Protein AF-A0A016T747-F1 (afdb_monomer_lite)

Secondary structure (DSSP, 8-state):
----PPP--------------------TTPBPSPPPBTTEEEES----SGGGS-GGGEEEETTEEEESS--HHHHHHHHHTTT--EEEETB-TTSBB------TTTGGG-------

pLDDT: mean 70.57, std 20.89, range [28.33, 89.5]

Radius of gyration: 20.68 Å; chains: 1; bounding box: 61×58×35 Å

InterPro domains:
  IPR007421 Schlafen, AlbA_2 domain [PF04326] (54-100)
  IPR029684 Schlafen family [PTHR12155] (28-103)
  IPR038461 Schlafen, AlbA_2 domain superfamily [G3DSA:3.30.950.30] (3-108)

Sequence (116 aa):
MKALFPTCRRRGRVLRRELQMETRRIRVGERCLLDEDMHTEFKMHTKHSLMEIPARCQTYDRGRPVRTMQPTSKTISAFLNTEGGTIYIGIGDSAVIYGIRLTAPMVSLFYVVICA

Organism: NCBI:txid53326

Structure (mmCIF, N/CA/C/O backbone):
data_AF-A0A016T747-F1
#
_entry.id   AF-A0A016T747-F1
#
loop_
_atom_site.group_PDB
_atom_site.id
_atom_site.type_symbol
_atom_site.label_atom_id
_atom_site.label_alt_id
_atom_site.label_comp_id
_atom_site.label_asym_id
_atom_site.label_entity_id
_atom_site.label_seq_id
_atom_site.pdbx_PDB_ins_code
_atom_site.Cartn_x
_atom_site.Cartn_y
_atom_site.Cartn_z
_atom_site.occupancy
_atom_site.B_iso_or_equiv
_atom_site.auth_seq_id
_atom_site.auth_comp_id
_atom_site.auth_asym_id
_atom_site.auth_atom_id
_atom_site.pdbx_PDB_model_num
ATOM 1 N N . MET A 1 1 ? -42.234 30.694 -13.031 1.00 37.03 1 MET A N 1
ATOM 2 C CA . MET A 1 1 ? -41.029 31.443 -12.614 1.00 37.03 1 MET A CA 1
ATOM 3 C C . MET A 1 1 ? -39.884 31.037 -13.529 1.00 37.03 1 MET A C 1
ATOM 5 O O . MET A 1 1 ? -39.591 29.854 -13.618 1.00 37.03 1 MET A O 1
ATOM 9 N N . LYS A 1 2 ? -39.345 31.990 -14.296 1.00 38.84 2 LYS A N 1
ATOM 10 C CA . LYS A 1 2 ? -38.224 31.813 -15.233 1.00 38.84 2 LYS A CA 1
ATOM 11 C C . LYS A 1 2 ? -36.955 32.343 -14.560 1.00 38.84 2 LYS A C 1
ATOM 13 O O . LYS A 1 2 ? -36.989 33.455 -14.049 1.00 38.84 2 LYS A O 1
ATOM 18 N N . ALA A 1 3 ? -35.858 31.601 -14.619 1.00 32.06 3 ALA A N 1
ATOM 19 C CA . ALA A 1 3 ? -34.504 32.120 -14.422 1.00 32.06 3 ALA A CA 1
ATOM 20 C C . ALA A 1 3 ? -33.666 31.499 -15.552 1.00 32.06 3 ALA A C 1
ATOM 22 O O . ALA A 1 3 ? -33.448 30.295 -15.559 1.00 32.06 3 ALA A O 1
ATOM 23 N N . LEU A 1 4 ? -33.511 32.148 -16.711 1.00 34.28 4 LEU A N 1
ATOM 24 C CA . LEU A 1 4 ? -32.541 33.210 -17.019 1.00 34.28 4 LEU A CA 1
ATOM 25 C C . LEU A 1 4 ? -31.137 32.927 -16.458 1.00 34.28 4 LEU A C 1
ATOM 27 O O . LEU A 1 4 ? -30.745 33.431 -15.412 1.00 34.28 4 LEU A O 1
ATOM 31 N N . PHE A 1 5 ? -30.378 32.128 -17.209 1.00 31.58 5 PHE A N 1
ATOM 32 C CA . PHE A 1 5 ? -28.921 32.069 -17.134 1.00 31.58 5 PHE A CA 1
ATOM 33 C C . PHE A 1 5 ? -28.328 33.286 -17.857 1.00 31.58 5 PHE A C 1
ATOM 35 O O . PHE A 1 5 ? -28.671 33.497 -19.025 1.00 31.58 5 PHE A O 1
ATOM 42 N N . PRO A 1 6 ? -27.411 34.059 -17.251 1.00 43.22 6 PRO A N 1
ATOM 43 C CA . PRO A 1 6 ? -26.573 34.967 -18.006 1.00 43.22 6 PRO A CA 1
ATOM 44 C C . PRO A 1 6 ? -25.362 34.233 -18.592 1.00 43.22 6 PRO A C 1
ATOM 46 O O . PRO A 1 6 ? -24.739 33.358 -17.994 1.00 43.22 6 PRO A O 1
ATOM 49 N N . THR A 1 7 ? -25.064 34.661 -19.806 1.00 37.91 7 THR A N 1
ATOM 50 C CA . THR A 1 7 ? -24.003 34.316 -20.746 1.00 37.91 7 THR A CA 1
ATOM 51 C C . THR A 1 7 ? -22.561 34.345 -20.215 1.00 37.91 7 THR A C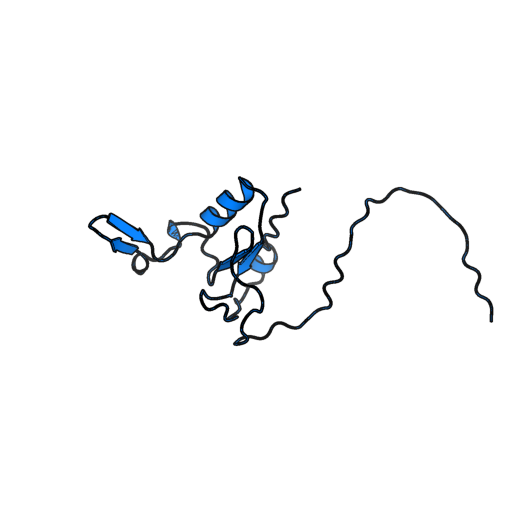 1
ATOM 53 O O . THR A 1 7 ? -22.129 35.312 -19.599 1.00 37.91 7 THR A O 1
ATOM 56 N N . CYS A 1 8 ? -21.800 33.323 -20.625 1.00 33.53 8 CYS A N 1
ATOM 57 C CA . CYS A 1 8 ? -20.456 33.361 -21.228 1.00 33.53 8 CYS A CA 1
ATOM 58 C C . CYS A 1 8 ? -19.422 34.402 -20.732 1.00 33.53 8 CYS A C 1
ATOM 60 O O . CYS A 1 8 ? -19.479 35.576 -21.095 1.00 33.53 8 CYS A O 1
ATOM 62 N N . ARG A 1 9 ? -18.322 33.919 -20.127 1.00 32.12 9 ARG A N 1
ATOM 63 C CA . ARG A 1 9 ? -16.972 34.435 -20.429 1.00 32.12 9 ARG A CA 1
ATOM 64 C C . ARG A 1 9 ? -15.895 33.364 -20.243 1.00 32.12 9 ARG A C 1
ATOM 66 O O . ARG A 1 9 ? -15.718 32.794 -19.173 1.00 32.12 9 ARG A O 1
ATOM 73 N N . ARG A 1 10 ? -15.187 33.111 -21.344 1.00 47.19 10 ARG A N 1
ATOM 74 C CA . ARG A 1 10 ? -14.050 32.199 -21.510 1.00 47.19 10 ARG A CA 1
ATOM 75 C C . ARG A 1 10 ? -12.972 32.415 -20.444 1.00 47.19 10 ARG A C 1
ATOM 77 O O . ARG A 1 10 ? -12.560 33.551 -20.229 1.00 47.19 10 ARG A O 1
ATOM 84 N N . ARG A 1 11 ? -12.399 31.320 -19.943 1.00 36.16 11 ARG A N 1
ATOM 85 C CA . ARG A 1 11 ? -10.942 31.096 -19.875 1.00 36.16 11 ARG A CA 1
ATOM 86 C C . ARG A 1 11 ? -10.694 29.628 -19.556 1.00 36.16 11 ARG A C 1
ATOM 88 O O . ARG A 1 11 ? -11.300 29.088 -18.636 1.00 36.16 11 ARG A O 1
ATOM 95 N N . GLY A 1 12 ? -9.860 29.003 -20.386 1.00 41.97 12 GLY A N 1
ATOM 96 C CA . GLY A 1 12 ? -9.574 27.576 -20.358 1.00 41.97 12 GLY A CA 1
ATOM 97 C C . GLY A 1 12 ? -9.245 27.087 -18.955 1.00 41.97 12 GLY A C 1
ATOM 98 O O . GLY A 1 12 ? -8.486 27.715 -18.217 1.00 41.97 12 GLY A O 1
ATOM 99 N N . ARG A 1 13 ? -9.841 25.960 -18.588 1.00 33.66 13 ARG A N 1
ATOM 100 C CA . ARG A 1 13 ? -9.447 25.215 -17.407 1.00 33.66 13 ARG A CA 1
ATOM 101 C C . ARG A 1 13 ? -9.590 23.746 -17.757 1.00 33.66 13 ARG A C 1
ATOM 103 O O . ARG A 1 13 ? -10.669 23.295 -18.126 1.00 33.66 13 ARG A O 1
ATOM 110 N N . VAL A 1 14 ? -8.441 23.080 -17.742 1.00 39.88 14 VAL A N 1
ATOM 111 C CA . VAL A 1 14 ? -8.248 21.636 -17.860 1.00 39.88 14 VAL A CA 1
ATOM 112 C C . VAL A 1 14 ? -9.413 20.919 -17.185 1.00 39.88 14 VAL A C 1
ATOM 114 O O . VAL A 1 14 ? -9.733 21.232 -16.037 1.00 39.88 14 VAL A O 1
ATOM 117 N N . LEU A 1 15 ? -10.046 19.998 -17.916 1.00 36.75 15 LEU A N 1
ATOM 118 C CA . LEU A 1 15 ? -11.046 19.058 -17.416 1.00 36.75 15 LEU A CA 1
ATOM 119 C C . LEU A 1 15 ? -10.426 18.241 -16.270 1.00 36.75 15 LEU A C 1
ATOM 121 O O . LEU A 1 15 ? -9.968 17.119 -16.461 1.00 36.75 15 LEU A O 1
ATOM 125 N N . ARG A 1 16 ? -10.403 18.803 -15.058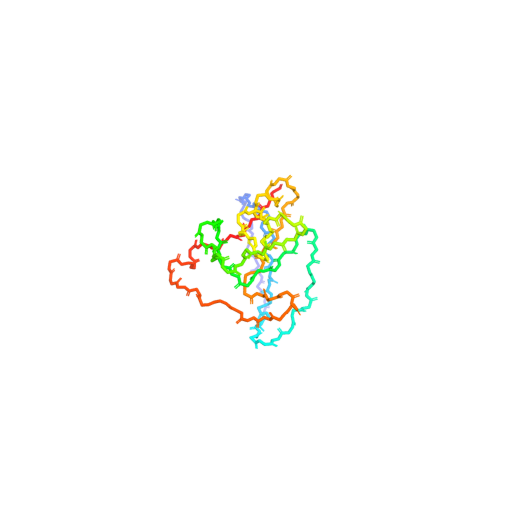 1.00 37.69 16 ARG A N 1
ATOM 126 C CA . ARG A 1 16 ? -10.351 18.011 -13.837 1.00 37.69 16 ARG A CA 1
ATOM 127 C C . ARG A 1 16 ? -11.673 17.264 -13.809 1.00 37.69 16 ARG A C 1
ATOM 129 O O . ARG A 1 16 ? -12.698 17.822 -13.433 1.00 37.69 16 ARG A O 1
ATOM 136 N N . ARG A 1 17 ? -11.652 16.014 -14.273 1.00 37.31 17 ARG A N 1
ATOM 137 C CA . ARG A 1 17 ? -12.634 15.020 -13.854 1.00 37.31 17 ARG A CA 1
ATOM 138 C C . ARG A 1 17 ? -12.473 14.900 -12.345 1.00 37.31 17 ARG A C 1
ATOM 140 O O . ARG A 1 17 ? -11.628 14.157 -11.858 1.00 37.31 17 ARG A O 1
ATOM 147 N N . GLU A 1 18 ? -13.213 15.724 -11.618 1.00 39.38 18 GLU A N 1
ATOM 148 C CA . GLU A 1 18 ? -13.492 15.507 -10.212 1.00 39.38 18 GLU A CA 1
ATOM 149 C C . GLU A 1 18 ? -14.186 14.148 -10.146 1.00 39.38 18 GLU A C 1
ATOM 151 O O . GLU A 1 18 ? -15.365 14.017 -10.468 1.00 39.38 18 GLU A O 1
ATOM 156 N N . LEU A 1 19 ? -13.418 13.105 -9.821 1.00 41.78 19 LEU A N 1
ATOM 157 C CA . LEU A 1 19 ? -13.985 11.869 -9.314 1.00 41.78 19 LEU A CA 1
ATOM 158 C C . LEU A 1 19 ? -14.748 12.258 -8.048 1.00 41.78 19 LEU A C 1
ATOM 160 O O . LEU A 1 19 ? -14.168 12.406 -6.973 1.00 41.78 19 LEU A O 1
ATOM 164 N N . GLN A 1 20 ? -16.053 12.469 -8.200 1.00 35.75 20 GLN A N 1
ATOM 165 C CA . GLN A 1 20 ? -17.013 12.414 -7.112 1.00 35.75 20 GLN A CA 1
ATOM 166 C C . GLN A 1 20 ? -16.960 10.992 -6.543 1.00 35.75 20 GLN A C 1
ATOM 168 O O . GLN A 1 20 ? -17.755 10.128 -6.898 1.00 35.75 20 GLN A O 1
ATOM 173 N N . MET A 1 21 ? -15.977 10.734 -5.679 1.00 40.47 21 MET A N 1
ATOM 174 C CA . MET A 1 21 ? -16.013 9.616 -4.751 1.00 40.47 21 MET A CA 1
ATOM 175 C C . MET A 1 21 ? -17.100 9.957 -3.738 1.00 40.47 21 MET A C 1
ATOM 177 O O . MET A 1 21 ? -16.861 10.637 -2.737 1.00 40.47 21 MET A O 1
ATOM 181 N N . GLU A 1 22 ? -18.326 9.547 -4.051 1.00 42.62 22 GLU A N 1
ATOM 182 C CA . GLU A 1 22 ? -19.411 9.439 -3.087 1.00 42.62 22 GLU A CA 1
ATOM 183 C C . GLU A 1 22 ? -18.827 8.767 -1.840 1.00 42.62 22 GLU A C 1
ATOM 185 O O . GLU A 1 22 ? -18.275 7.668 -1.925 1.00 42.62 22 GLU A O 1
ATOM 190 N N . THR A 1 23 ? -18.791 9.491 -0.719 1.00 48.53 23 THR A N 1
ATOM 191 C CA . THR A 1 23 ? -17.960 9.166 0.447 1.00 48.53 23 THR A CA 1
ATOM 192 C C . THR A 1 23 ? -18.543 7.952 1.170 1.00 48.53 23 THR A C 1
ATOM 194 O O . THR A 1 23 ? -19.173 8.055 2.223 1.00 48.53 23 THR A O 1
ATOM 197 N N . ARG A 1 24 ? -18.364 6.765 0.585 1.00 59.16 24 ARG A N 1
ATOM 198 C CA . ARG A 1 24 ? -18.639 5.492 1.238 1.00 59.16 24 ARG A CA 1
ATOM 199 C C . ARG A 1 24 ? -17.709 5.417 2.437 1.00 59.16 24 ARG A C 1
ATOM 201 O O . ARG A 1 24 ? -16.488 5.394 2.306 1.00 59.16 24 ARG A O 1
ATOM 208 N N . ARG A 1 25 ? -18.303 5.472 3.628 1.00 69.00 25 ARG A N 1
ATOM 209 C CA . ARG A 1 25 ? -17.564 5.377 4.884 1.00 69.00 25 ARG A CA 1
ATOM 210 C C . ARG A 1 25 ? -16.984 3.975 4.989 1.00 69.00 25 ARG A C 1
ATOM 212 O O . ARG A 1 25 ? -17.736 3.016 5.119 1.00 69.00 25 ARG A O 1
ATOM 219 N N . ILE A 1 26 ? -15.664 3.893 4.960 1.00 77.56 26 ILE A N 1
ATOM 220 C CA . ILE A 1 26 ? -14.918 2.663 5.201 1.00 77.56 26 ILE A CA 1
ATOM 221 C C . ILE A 1 26 ? -14.958 2.355 6.704 1.00 77.56 26 ILE A C 1
ATOM 223 O O . ILE A 1 26 ? -14.781 3.266 7.521 1.00 77.56 26 ILE A O 1
ATOM 227 N N . ARG A 1 27 ? -15.200 1.094 7.083 1.00 83.44 27 ARG A N 1
ATOM 228 C CA . ARG A 1 27 ? -15.263 0.667 8.488 1.00 83.44 27 ARG A CA 1
ATOM 229 C C . ARG A 1 27 ? -14.113 -0.270 8.843 1.00 83.44 27 ARG A C 1
ATOM 231 O O . ARG A 1 27 ? -13.722 -1.130 8.064 1.00 83.44 27 ARG A O 1
ATOM 238 N N . VAL A 1 28 ? -13.592 -0.114 10.058 1.00 85.81 28 VAL A N 1
ATOM 239 C CA . VAL A 1 28 ? -12.600 -1.041 10.619 1.00 85.81 28 VAL A CA 1
ATOM 240 C C . VAL A 1 28 ? -13.253 -2.408 10.843 1.00 85.81 28 VAL A C 1
ATOM 242 O O . VAL A 1 28 ? -14.376 -2.483 11.337 1.00 85.81 28 VAL A O 1
ATOM 245 N N . GLY A 1 29 ? -12.543 -3.476 10.488 1.00 85.25 29 GLY A N 1
ATOM 246 C CA . GLY A 1 29 ? -13.002 -4.864 10.555 1.00 85.25 29 GLY A CA 1
ATOM 247 C C . GLY A 1 29 ? -13.807 -5.319 9.337 1.00 85.25 29 GLY A C 1
ATOM 248 O O . GLY A 1 29 ? -14.082 -6.509 9.209 1.00 85.25 29 GLY A O 1
ATOM 249 N N . GLU A 1 30 ? -14.162 -4.408 8.431 1.00 87.25 30 GLU A N 1
ATOM 250 C CA . GLU A 1 30 ? -14.797 -4.757 7.163 1.00 87.25 30 GLU A CA 1
ATOM 251 C C . GLU A 1 30 ? -13.764 -5.340 6.189 1.00 87.25 30 GLU A C 1
ATOM 253 O O . GLU A 1 30 ? -12.576 -5.003 6.244 1.00 87.25 30 GLU A O 1
ATOM 258 N N . ARG A 1 31 ? -14.210 -6.231 5.299 1.00 85.88 31 ARG A N 1
ATOM 259 C CA . ARG A 1 31 ? -13.376 -6.751 4.216 1.00 85.88 31 ARG A CA 1
ATOM 260 C C . ARG A 1 31 ? -13.495 -5.835 3.003 1.00 85.88 31 ARG A C 1
ATOM 262 O O . ARG A 1 31 ? -14.599 -5.468 2.609 1.00 85.88 31 ARG A O 1
ATOM 269 N N . CYS A 1 32 ? -12.361 -5.469 2.424 1.00 83.56 32 CYS A N 1
ATOM 270 C CA . CYS A 1 32 ? -12.306 -4.722 1.182 1.00 83.56 32 CYS A CA 1
ATOM 271 C C . CYS A 1 32 ? -12.976 -5.530 0.062 1.00 83.56 32 CYS A C 1
ATOM 273 O O . CYS A 1 32 ? -12.862 -6.754 0.017 1.00 83.56 32 CYS A O 1
ATOM 275 N N . LEU A 1 33 ? -13.677 -4.830 -0.829 1.00 84.06 33 LEU A N 1
ATOM 276 C CA . LEU A 1 33 ? -14.237 -5.412 -2.054 1.00 84.06 33 LEU A CA 1
ATOM 277 C C . LEU A 1 33 ? -13.215 -5.452 -3.199 1.00 84.06 33 LEU A C 1
ATOM 279 O O . LEU A 1 33 ? -13.494 -6.048 -4.233 1.00 84.06 33 LEU A O 1
ATOM 283 N N . LEU A 1 34 ? -12.086 -4.758 -3.035 1.00 82.31 34 LEU A N 1
ATOM 284 C CA . LEU A 1 34 ? -10.965 -4.782 -3.967 1.00 82.31 34 LEU A CA 1
ATOM 285 C C . LEU A 1 34 ? -9.999 -5.890 -3.557 1.00 82.31 34 LEU A C 1
ATOM 287 O O . LEU A 1 34 ? -9.756 -6.084 -2.362 1.00 82.31 34 LEU A O 1
ATOM 291 N N . ASP A 1 35 ? -9.417 -6.531 -4.559 1.00 86.06 35 ASP A N 1
ATOM 292 C CA . ASP A 1 35 ? -8.314 -7.471 -4.410 1.00 86.06 35 ASP A CA 1
ATOM 293 C C . ASP A 1 35 ? -6.997 -6.801 -4.831 1.00 86.06 35 ASP A C 1
ATOM 295 O O . ASP A 1 35 ? -7.000 -5.780 -5.524 1.00 86.06 35 ASP A O 1
ATOM 299 N N . GLU A 1 36 ? -5.869 -7.360 -4.391 1.00 85.38 36 GLU A N 1
ATOM 300 C CA . GLU A 1 36 ? -4.556 -6.928 -4.873 1.00 85.38 36 GLU A CA 1
ATOM 301 C C . GLU A 1 36 ? -4.365 -7.338 -6.337 1.00 85.38 36 GLU A C 1
ATOM 303 O O . GLU A 1 36 ? -4.710 -8.451 -6.745 1.00 85.38 36 GLU A O 1
ATOM 308 N N . ASP A 1 37 ? -3.789 -6.438 -7.127 1.00 87.44 37 ASP A N 1
ATOM 309 C CA . ASP A 1 37 ? -3.494 -6.652 -8.539 1.00 87.44 37 ASP A CA 1
ATOM 310 C C . ASP A 1 37 ? -2.200 -5.921 -8.938 1.00 87.44 37 ASP A C 1
ATOM 312 O O . ASP A 1 37 ? -1.455 -5.423 -8.095 1.00 87.44 37 ASP A O 1
ATOM 316 N N . MET A 1 38 ? -1.898 -5.859 -10.237 1.00 86.06 38 MET A N 1
ATOM 317 C CA . MET A 1 38 ? -0.688 -5.185 -10.724 1.00 86.06 38 MET A CA 1
ATOM 318 C C . MET A 1 38 ? -0.623 -3.683 -10.407 1.00 86.06 38 MET A C 1
ATOM 320 O O . MET A 1 38 ? 0.467 -3.115 -10.447 1.00 86.06 38 MET A O 1
ATOM 324 N N . HIS A 1 39 ? -1.751 -3.045 -10.099 1.00 85.38 39 HIS A N 1
ATOM 325 C CA . HIS A 1 39 ? -1.862 -1.610 -9.840 1.00 85.38 39 HIS A CA 1
ATOM 326 C C . HIS A 1 39 ? -2.401 -1.305 -8.438 1.00 85.38 39 HIS A C 1
ATOM 328 O O . HIS A 1 39 ? -2.566 -0.135 -8.094 1.00 85.38 39 HIS A O 1
ATOM 334 N N . THR A 1 40 ? -2.667 -2.325 -7.626 1.00 86.25 40 THR A N 1
ATOM 335 C CA . THR A 1 40 ? -3.296 -2.216 -6.313 1.00 86.25 40 THR A CA 1
ATOM 336 C C . THR A 1 40 ? -2.523 -3.056 -5.318 1.00 86.25 40 THR A C 1
ATOM 338 O O . THR A 1 40 ? -2.541 -4.279 -5.382 1.00 86.25 40 THR A O 1
ATOM 341 N N . GLU A 1 41 ? -1.885 -2.391 -4.358 1.00 88.31 41 GLU A N 1
ATOM 342 C CA . GLU A 1 41 ? -1.143 -3.062 -3.291 1.00 88.31 41 GLU A CA 1
ATOM 343 C C . GLU A 1 41 ? -1.729 -2.701 -1.925 1.00 88.31 41 GLU A C 1
ATOM 345 O O . GLU A 1 41 ? -1.934 -1.520 -1.610 1.00 88.31 41 GLU A O 1
ATOM 350 N N . PHE A 1 42 ? -1.919 -3.699 -1.064 1.00 88.62 42 PHE A N 1
ATOM 351 C CA . PHE A 1 42 ? -2.295 -3.510 0.330 1.00 88.62 42 PHE A CA 1
ATOM 352 C C . PHE A 1 42 ? -1.069 -3.587 1.246 1.00 88.62 42 PHE A C 1
ATOM 354 O O . PHE A 1 42 ? -0.135 -4.381 1.089 1.00 88.62 42 PHE A O 1
ATOM 361 N N . LYS A 1 43 ? -1.026 -2.679 2.225 1.00 87.75 43 LYS A N 1
ATOM 362 C CA . LYS A 1 43 ? 0.049 -2.611 3.220 1.00 87.75 43 LYS A CA 1
ATOM 363 C C . LYS A 1 43 ? -0.520 -2.303 4.592 1.00 87.75 43 LYS A C 1
ATOM 365 O O . LYS A 1 43 ? -1.168 -1.284 4.789 1.00 87.75 43 LYS A O 1
ATOM 370 N N . MET A 1 44 ? -0.167 -3.095 5.599 1.00 86.38 44 MET A N 1
ATOM 371 C CA . MET A 1 44 ? -0.572 -2.818 6.986 1.00 86.38 44 MET A CA 1
ATOM 372 C C . MET A 1 44 ? 0.345 -1.799 7.699 1.00 86.38 44 MET A C 1
ATOM 374 O O . MET A 1 44 ? 0.058 -1.370 8.813 1.00 86.38 44 MET A O 1
ATOM 378 N N . HIS A 1 45 ? 1.468 -1.399 7.093 1.00 83.62 45 HIS A N 1
ATOM 379 C CA . HIS A 1 45 ? 2.485 -0.561 7.738 1.00 83.62 45 HIS A CA 1
ATOM 380 C C . HIS A 1 45 ? 2.937 0.623 6.876 1.00 83.62 45 HIS A C 1
ATOM 382 O O . HIS A 1 45 ? 2.904 0.574 5.651 1.00 83.62 45 HIS A O 1
ATOM 388 N N . THR A 1 46 ? 3.495 1.644 7.529 1.00 81.00 46 THR A N 1
ATOM 389 C CA . THR A 1 46 ? 4.091 2.838 6.898 1.00 81.00 46 THR A CA 1
ATOM 390 C C . THR A 1 46 ? 5.624 2.802 6.869 1.00 81.00 46 THR A C 1
ATOM 392 O O . THR A 1 46 ? 6.266 3.841 6.813 1.00 81.00 46 THR A O 1
ATOM 395 N N . LYS A 1 47 ? 6.240 1.620 6.986 1.00 85.38 47 LYS A N 1
ATOM 396 C CA . LYS A 1 47 ? 7.704 1.483 6.965 1.00 85.38 47 LYS A CA 1
ATOM 397 C C . LYS A 1 47 ? 8.239 1.657 5.548 1.00 85.38 47 LYS A C 1
ATOM 399 O O . LYS A 1 47 ? 8.061 0.776 4.704 1.00 85.38 47 LYS A O 1
ATOM 404 N N . HIS A 1 48 ? 8.895 2.779 5.295 1.00 83.31 48 HIS A N 1
ATOM 405 C CA . HIS A 1 48 ? 9.410 3.151 3.982 1.00 83.31 48 HIS A CA 1
ATOM 406 C C . HIS A 1 48 ? 10.845 2.670 3.767 1.00 83.31 48 HIS A C 1
ATOM 408 O O . HIS A 1 48 ? 11.230 2.428 2.627 1.00 83.31 48 HIS A O 1
ATOM 414 N N . SER A 1 49 ? 11.628 2.484 4.830 1.00 83.12 49 SER A N 1
ATOM 415 C CA . SER A 1 49 ? 13.022 2.034 4.743 1.00 83.12 49 SER A CA 1
ATOM 416 C C . SER A 1 49 ? 13.208 0.609 5.260 1.00 83.12 49 SER A C 1
ATOM 418 O O . SER A 1 49 ? 12.519 0.170 6.179 1.00 83.12 49 SER A O 1
ATOM 420 N N . LEU A 1 50 ? 14.207 -0.102 4.726 1.00 83.81 50 LEU A N 1
ATOM 421 C CA . LEU A 1 50 ? 14.661 -1.381 5.287 1.00 83.81 50 LEU A CA 1
ATOM 422 C C . LEU A 1 50 ? 15.115 -1.245 6.746 1.00 83.81 50 LEU A C 1
ATOM 424 O O . LEU A 1 50 ? 14.955 -2.187 7.515 1.00 83.81 50 LEU A O 1
ATOM 428 N N . MET A 1 51 ? 15.645 -0.082 7.133 1.00 84.31 51 MET A N 1
ATOM 429 C CA . MET A 1 51 ? 16.109 0.175 8.502 1.00 84.31 51 MET A CA 1
ATOM 430 C C . MET A 1 51 ? 14.957 0.259 9.511 1.00 84.31 51 MET A C 1
ATOM 432 O O . MET A 1 51 ? 15.151 0.017 10.697 1.00 84.31 51 MET A O 1
ATOM 436 N N . GLU A 1 52 ? 13.744 0.561 9.047 1.00 82.69 52 GLU A N 1
ATOM 437 C CA . GLU A 1 52 ? 12.539 0.639 9.882 1.00 82.69 52 GLU A CA 1
ATOM 438 C C . GLU A 1 52 ? 11.883 -0.738 10.078 1.00 82.69 52 GLU A C 1
ATOM 440 O O . GLU A 1 52 ? 10.944 -0.898 10.868 1.00 82.69 52 GLU A O 1
ATOM 445 N N . ILE A 1 53 ? 12.354 -1.751 9.343 1.00 83.44 53 ILE A N 1
ATOM 446 C CA . ILE A 1 53 ? 11.843 -3.116 9.395 1.00 83.44 53 ILE A CA 1
ATOM 447 C C . ILE A 1 53 ? 12.527 -3.875 10.538 1.00 83.44 53 ILE A C 1
ATOM 449 O O . ILE A 1 53 ? 13.739 -4.083 10.500 1.00 83.44 53 ILE A O 1
ATOM 453 N N . PRO A 1 54 ? 11.764 -4.354 11.540 1.00 83.75 54 PRO A N 1
ATOM 454 C CA . PRO A 1 54 ? 12.319 -5.123 12.643 1.00 83.75 54 PRO A CA 1
ATOM 455 C C . PRO A 1 54 ? 13.044 -6.383 12.163 1.00 83.75 54 PRO A C 1
ATOM 457 O O . PRO A 1 54 ? 12.554 -7.088 11.280 1.00 83.75 54 PRO A O 1
ATOM 460 N N . ALA A 1 55 ? 14.152 -6.729 12.822 1.00 82.69 55 ALA A N 1
ATOM 461 C CA . ALA A 1 55 ? 14.920 -7.941 12.525 1.00 82.69 55 ALA A CA 1
ATOM 462 C C . ALA A 1 55 ? 14.082 -9.230 12.627 1.00 82.69 55 ALA A C 1
ATOM 464 O O . ALA A 1 55 ? 14.309 -10.157 11.862 1.00 82.69 55 ALA A O 1
ATOM 465 N N . ARG A 1 56 ? 13.045 -9.260 13.480 1.00 83.62 56 ARG A N 1
ATOM 466 C CA . ARG A 1 56 ? 12.086 -10.381 13.576 1.00 83.62 56 ARG A CA 1
ATOM 467 C C . ARG A 1 56 ? 11.309 -10.675 12.284 1.00 83.62 56 ARG A C 1
ATOM 469 O O . ARG A 1 56 ? 10.678 -11.715 12.183 1.00 83.62 56 ARG A O 1
ATOM 476 N N . CYS A 1 57 ? 11.305 -9.751 11.323 1.00 81.19 57 CYS A N 1
ATOM 477 C CA . CYS A 1 57 ? 10.707 -9.949 10.001 1.00 81.19 57 CYS A CA 1
ATOM 478 C C . CYS A 1 57 ? 11.700 -10.566 8.999 1.00 81.19 57 CYS A C 1
ATOM 480 O O . CYS A 1 57 ? 11.381 -10.693 7.818 1.00 81.19 57 CYS A O 1
ATOM 482 N N . GLN A 1 58 ? 12.915 -10.903 9.439 1.00 82.94 58 GLN A N 1
ATOM 483 C CA . GLN A 1 58 ? 13.891 -11.665 8.672 1.00 82.94 58 GLN A CA 1
ATOM 484 C C . GLN A 1 58 ? 13.758 -13.141 9.054 1.00 82.94 58 GLN A C 1
ATOM 486 O O . GLN A 1 58 ? 13.768 -13.496 10.229 1.00 82.94 58 GLN A O 1
ATOM 491 N N . THR A 1 59 ? 13.615 -13.988 8.048 1.00 84.69 59 THR A N 1
ATOM 492 C CA . THR A 1 59 ? 13.590 -15.444 8.151 1.00 84.69 59 THR A CA 1
ATOM 493 C C . THR A 1 59 ? 14.659 -16.024 7.230 1.00 84.69 59 THR A C 1
ATOM 495 O O . THR A 1 59 ? 15.240 -15.309 6.414 1.00 84.69 59 THR A O 1
ATOM 498 N N . TYR A 1 60 ? 14.939 -17.314 7.352 1.00 84.00 60 TYR A N 1
ATOM 499 C CA . TYR A 1 60 ? 15.825 -18.022 6.439 1.00 84.00 60 TYR A CA 1
ATOM 500 C C . TYR A 1 60 ? 15.000 -18.997 5.616 1.00 84.00 60 TYR A C 1
ATOM 502 O O . TYR A 1 60 ? 14.340 -19.871 6.169 1.00 84.00 60 TYR A O 1
ATOM 510 N N . ASP A 1 61 ? 15.061 -18.858 4.296 1.00 85.44 61 ASP A N 1
ATOM 511 C CA . ASP A 1 61 ? 14.499 -19.826 3.362 1.00 85.44 61 ASP A CA 1
ATOM 512 C C . ASP A 1 61 ? 15.638 -20.425 2.535 1.00 85.44 61 ASP A C 1
ATOM 514 O O . ASP A 1 61 ? 16.419 -19.700 1.914 1.00 85.44 61 ASP A O 1
ATOM 518 N N . ARG A 1 62 ? 15.788 -21.754 2.585 1.00 85.88 62 ARG A N 1
ATOM 519 C CA . ARG A 1 62 ? 16.851 -22.509 1.886 1.00 85.88 62 ARG A CA 1
ATOM 520 C C . ARG A 1 62 ? 18.261 -21.919 2.074 1.00 85.88 62 ARG A C 1
ATOM 522 O O . ARG A 1 62 ? 19.041 -21.824 1.128 1.00 85.88 62 ARG A O 1
ATOM 529 N N . GLY A 1 63 ? 18.579 -21.481 3.294 1.00 85.19 63 GLY A N 1
ATOM 530 C CA . GLY A 1 63 ? 19.880 -20.891 3.641 1.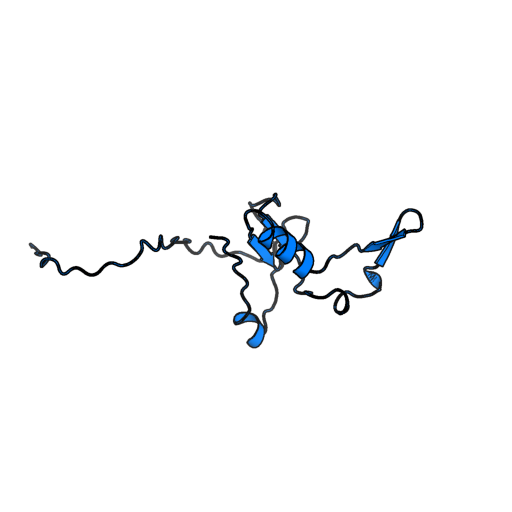00 85.19 63 GLY A CA 1
ATOM 531 C C . GLY A 1 63 ? 20.085 -19.443 3.178 1.00 85.19 63 GLY A C 1
ATOM 532 O O . GLY A 1 63 ? 21.166 -18.894 3.376 1.00 85.19 63 GLY A O 1
ATOM 533 N N . ARG A 1 64 ? 19.070 -18.797 2.590 1.00 85.44 64 ARG A N 1
ATOM 534 C CA . ARG A 1 64 ? 19.103 -17.379 2.209 1.00 85.44 64 ARG A CA 1
ATOM 535 C C . ARG A 1 64 ? 18.234 -16.553 3.160 1.00 85.44 64 ARG A C 1
ATOM 537 O O . ARG A 1 64 ? 17.122 -16.978 3.472 1.00 85.44 64 ARG A O 1
ATOM 544 N N . PRO A 1 65 ? 18.691 -15.371 3.605 1.00 80.00 65 PRO A N 1
ATOM 545 C CA . PRO A 1 65 ? 17.857 -14.480 4.396 1.00 80.00 65 PRO A CA 1
ATOM 546 C C . PRO A 1 65 ? 16.732 -13.921 3.515 1.00 80.00 65 PRO A C 1
ATOM 548 O O . PRO A 1 65 ? 16.974 -13.188 2.555 1.00 80.00 65 PRO A O 1
ATOM 551 N N . VAL A 1 66 ? 15.493 -14.261 3.852 1.00 82.06 66 VAL A N 1
ATOM 552 C CA . VAL A 1 66 ? 14.275 -13.750 3.220 1.00 82.06 66 VAL A CA 1
ATOM 553 C C . VAL A 1 66 ? 13.542 -12.869 4.221 1.00 82.06 66 VAL A C 1
ATOM 555 O O . VAL A 1 66 ? 13.591 -13.085 5.427 1.00 82.06 66 VAL A O 1
ATOM 558 N N . ARG A 1 67 ? 12.869 -11.827 3.736 1.00 81.38 67 ARG A N 1
ATOM 559 C CA . ARG A 1 67 ? 12.070 -10.948 4.592 1.00 81.38 67 ARG A CA 1
ATOM 560 C C . ARG A 1 67 ? 10.595 -11.198 4.363 1.00 81.38 67 ARG A C 1
ATOM 562 O O . ARG A 1 67 ? 10.135 -11.089 3.230 1.00 81.38 67 ARG A O 1
ATOM 569 N N . THR A 1 68 ? 9.876 -11.452 5.450 1.00 83.25 68 THR A N 1
ATOM 570 C CA . THR A 1 68 ? 8.415 -11.591 5.444 1.00 83.25 68 THR A CA 1
ATOM 571 C C . THR A 1 68 ? 7.712 -10.253 5.235 1.00 83.25 68 THR A C 1
ATOM 573 O O . THR A 1 68 ? 6.571 -10.225 4.803 1.00 83.25 68 THR A O 1
ATOM 576 N N . MET A 1 69 ? 8.401 -9.136 5.492 1.00 84.81 69 MET A N 1
ATOM 577 C CA . MET A 1 69 ? 7.883 -7.785 5.291 1.00 84.81 69 MET A CA 1
ATOM 578 C C . MET A 1 69 ? 8.849 -6.980 4.419 1.00 84.81 69 MET A C 1
ATOM 580 O O . MET A 1 69 ? 10.055 -6.948 4.681 1.00 84.81 69 MET A O 1
ATOM 584 N N . GLN A 1 70 ? 8.319 -6.331 3.384 1.00 86.12 70 GLN A N 1
ATOM 585 C CA . GLN A 1 70 ? 9.076 -5.488 2.457 1.00 86.12 70 GLN A CA 1
ATOM 586 C C . GLN A 1 70 ? 8.764 -4.008 2.715 1.00 86.12 70 GLN A C 1
ATOM 588 O O . GLN A 1 70 ? 7.647 -3.683 3.113 1.00 86.12 70 GLN A O 1
ATOM 593 N N . PRO A 1 71 ? 9.724 -3.095 2.504 1.00 88.69 71 PRO A N 1
ATOM 594 C CA . PRO A 1 71 ? 9.492 -1.673 2.718 1.00 88.69 71 PRO A CA 1
ATOM 595 C C . PRO A 1 71 ? 8.590 -1.106 1.622 1.00 88.69 71 PRO A C 1
ATOM 597 O O . PRO A 1 71 ? 8.700 -1.490 0.456 1.00 88.69 71 PRO A O 1
ATOM 600 N N . THR A 1 72 ? 7.759 -0.125 1.971 1.00 87.44 72 THR A N 1
ATOM 601 C CA . THR A 1 72 ? 6.826 0.505 1.025 1.00 87.44 72 THR A CA 1
ATOM 602 C C . THR A 1 72 ? 7.559 1.207 -0.126 1.00 87.44 72 THR A C 1
ATOM 604 O O . THR A 1 72 ? 7.026 1.287 -1.229 1.00 87.44 72 THR A O 1
ATOM 607 N N . SER A 1 73 ? 8.807 1.653 0.077 1.00 87.56 73 SER A N 1
ATOM 608 C CA . SER A 1 73 ? 9.638 2.240 -0.990 1.00 87.56 73 SER A CA 1
ATOM 609 C C . SER A 1 73 ? 9.876 1.297 -2.169 1.00 87.56 73 SER A C 1
ATOM 611 O O . SER A 1 73 ? 9.966 1.765 -3.301 1.00 87.56 73 SER A O 1
ATOM 613 N N . LYS A 1 74 ? 9.927 -0.021 -1.936 1.00 88.94 74 LYS A N 1
ATOM 614 C CA . LYS A 1 74 ? 10.092 -1.010 -3.006 1.00 88.94 74 LYS A CA 1
ATOM 615 C C . LYS A 1 74 ? 8.869 -1.028 -3.923 1.00 88.94 74 LYS A C 1
ATOM 617 O O . LYS A 1 74 ? 9.030 -0.994 -5.138 1.00 88.94 74 LYS A O 1
ATOM 622 N N . THR A 1 75 ? 7.669 -1.026 -3.343 1.00 88.19 75 THR A N 1
ATOM 623 C CA . THR A 1 75 ? 6.406 -0.960 -4.092 1.00 88.19 75 THR A CA 1
ATOM 624 C C . THR A 1 75 ? 6.269 0.382 -4.810 1.00 88.19 75 THR A C 1
ATOM 626 O O . THR A 1 75 ? 5.969 0.402 -5.997 1.00 88.19 75 THR A O 1
ATOM 629 N N . ILE A 1 76 ? 6.580 1.500 -4.139 1.00 87.31 76 ILE A N 1
ATOM 630 C CA . ILE A 1 76 ? 6.575 2.833 -4.769 1.00 87.31 76 ILE A CA 1
ATOM 631 C C . ILE A 1 76 ? 7.508 2.854 -5.983 1.00 87.31 76 ILE A C 1
ATOM 633 O O . ILE A 1 76 ? 7.114 3.304 -7.052 1.00 87.31 76 ILE A O 1
ATOM 637 N N . SER A 1 77 ? 8.731 2.335 -5.847 1.00 88.38 77 SER A N 1
ATOM 638 C CA . SER A 1 77 ? 9.681 2.269 -6.958 1.00 88.38 77 SER A CA 1
ATOM 639 C C . SER A 1 77 ? 9.191 1.367 -8.092 1.00 88.38 77 SER A C 1
ATOM 641 O O . SER A 1 77 ? 9.397 1.708 -9.251 1.00 88.38 77 SER A O 1
ATOM 643 N N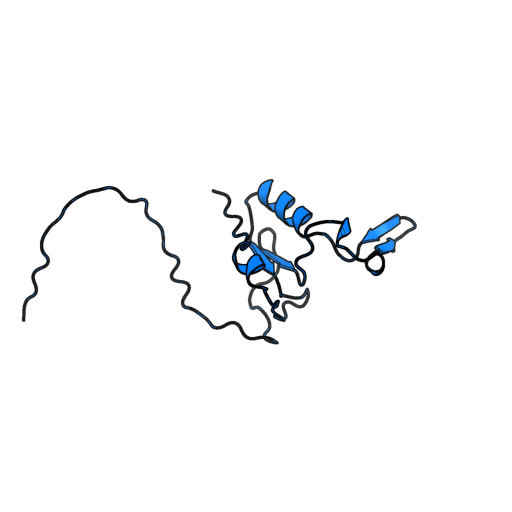 . ALA A 1 78 ? 8.528 0.249 -7.790 1.00 88.19 78 ALA A N 1
ATOM 644 C CA . ALA A 1 78 ? 7.942 -0.611 -8.814 1.00 88.19 78 ALA A CA 1
ATOM 645 C C . ALA A 1 78 ? 6.830 0.111 -9.593 1.00 88.19 78 ALA A C 1
ATOM 647 O O . ALA A 1 78 ? 6.857 0.117 -10.821 1.00 88.19 78 ALA A O 1
ATOM 648 N N . PHE A 1 79 ? 5.912 0.790 -8.900 1.00 89.50 79 PHE A N 1
ATOM 649 C CA . PHE A 1 79 ? 4.839 1.560 -9.537 1.00 89.50 79 PHE A CA 1
ATOM 650 C C . PHE A 1 79 ? 5.362 2.748 -10.349 1.00 89.50 79 PHE A C 1
ATOM 652 O O . PHE A 1 79 ? 4.909 2.961 -11.467 1.00 89.50 79 PHE A O 1
ATOM 659 N N . LEU A 1 80 ? 6.371 3.471 -9.854 1.00 86.62 80 LEU A N 1
ATOM 660 C CA . LEU A 1 80 ? 6.992 4.573 -10.601 1.00 86.62 80 LEU A CA 1
ATOM 661 C C . LEU A 1 80 ? 7.691 4.120 -11.891 1.00 86.62 80 LEU A C 1
ATOM 663 O O . LEU A 1 80 ? 7.791 4.901 -12.830 1.00 86.62 80 LEU A O 1
ATOM 667 N N . ASN A 1 81 ? 8.194 2.885 -11.930 1.00 88.62 81 ASN A N 1
ATOM 668 C CA . ASN A 1 81 ? 8.865 2.319 -13.104 1.00 88.62 81 ASN A CA 1
ATOM 669 C C . ASN A 1 81 ? 7.909 1.561 -14.046 1.00 88.62 81 ASN A C 1
ATOM 671 O O . ASN A 1 81 ? 8.362 0.974 -15.026 1.00 88.62 81 ASN A O 1
ATOM 675 N N . THR A 1 82 ? 6.613 1.525 -13.736 1.00 85.75 82 THR A N 1
ATOM 676 C CA . THR A 1 82 ? 5.577 0.840 -14.522 1.00 85.75 82 THR A CA 1
ATOM 677 C C . THR A 1 82 ? 4.445 1.825 -14.836 1.00 85.75 82 THR A C 1
ATOM 679 O O . THR A 1 82 ? 4.693 3.018 -14.993 1.00 85.75 82 THR A O 1
ATOM 682 N N . GLU A 1 83 ? 3.202 1.365 -14.947 1.00 87.31 83 GLU A N 1
ATOM 683 C CA . GLU A 1 83 ? 2.034 2.197 -15.273 1.00 87.31 83 GLU A CA 1
ATOM 684 C C . GLU A 1 83 ? 1.481 2.961 -14.053 1.00 87.31 83 GLU A C 1
ATOM 686 O O . GLU A 1 83 ? 0.387 3.522 -14.091 1.00 87.31 83 GLU A O 1
ATOM 691 N N . GLY A 1 84 ? 2.230 2.997 -12.947 1.00 86.69 84 GLY A N 1
ATOM 692 C CA . GLY A 1 84 ? 1.745 3.510 -11.675 1.00 86.69 84 GLY A CA 1
ATOM 693 C C . GLY A 1 84 ? 0.857 2.510 -10.937 1.00 86.69 84 GLY A C 1
ATOM 694 O O . GLY A 1 84 ? 0.700 1.349 -11.319 1.00 86.69 84 GLY A O 1
ATOM 695 N N . GLY A 1 85 ? 0.292 2.976 -9.828 1.00 87.44 85 GLY A N 1
ATOM 696 C CA . GLY A 1 85 ? -0.562 2.163 -8.978 1.00 87.44 85 GLY A CA 1
ATOM 697 C C . GLY A 1 85 ? -0.982 2.891 -7.709 1.00 87.44 85 GLY A C 1
ATOM 698 O O . GLY A 1 85 ? -0.518 3.992 -7.402 1.00 87.44 85 GLY A O 1
ATOM 699 N N . THR A 1 86 ? -1.866 2.252 -6.955 1.00 84.81 86 THR A N 1
ATOM 700 C CA . THR A 1 86 ? -2.406 2.738 -5.691 1.00 84.81 86 THR A CA 1
ATOM 701 C C . THR A 1 86 ? -1.965 1.816 -4.565 1.00 84.81 86 THR A C 1
ATOM 703 O O . THR A 1 86 ? -2.162 0.604 -4.611 1.00 84.81 86 THR A O 1
ATOM 706 N N . ILE A 1 87 ? -1.377 2.403 -3.524 1.00 86.25 87 ILE A N 1
ATOM 707 C CA . ILE A 1 87 ? -1.035 1.684 -2.297 1.00 86.25 87 ILE A CA 1
ATOM 708 C C . ILE A 1 87 ? -2.063 2.058 -1.235 1.00 86.25 87 ILE A C 1
ATOM 710 O O . ILE A 1 87 ? -2.144 3.218 -0.826 1.00 86.25 87 ILE A O 1
ATOM 714 N N . TYR A 1 88 ? -2.815 1.075 -0.749 1.00 85.31 88 TYR A N 1
ATOM 715 C CA . TYR A 1 88 ? -3.734 1.264 0.367 1.00 85.31 88 TYR A CA 1
ATOM 716 C C . TYR A 1 88 ? -3.052 0.875 1.672 1.00 85.31 88 TYR A C 1
ATOM 718 O O . TYR A 1 88 ? -2.676 -0.280 1.885 1.00 85.31 88 TYR A O 1
ATOM 726 N N . ILE A 1 89 ? -2.906 1.851 2.569 1.00 85.88 89 ILE A N 1
ATOM 727 C CA . ILE A 1 89 ? -2.260 1.637 3.863 1.00 85.88 89 ILE A CA 1
ATOM 728 C C . ILE A 1 89 ? -3.311 1.393 4.957 1.00 85.88 89 ILE A C 1
ATOM 730 O O . ILE A 1 89 ? -4.300 2.116 5.060 1.00 85.88 89 ILE A O 1
ATOM 734 N N . GLY A 1 90 ? -3.085 0.390 5.804 1.00 85.88 90 GLY A N 1
ATOM 735 C CA . GLY A 1 90 ? -3.999 -0.042 6.864 1.00 85.88 90 GLY A CA 1
ATOM 736 C C . GLY A 1 90 ? -4.930 -1.184 6.471 1.00 85.88 90 GLY A C 1
ATOM 737 O O . GLY A 1 90 ? -5.874 -1.467 7.207 1.00 85.88 90 GLY A O 1
ATOM 738 N N . ILE A 1 91 ? -4.670 -1.840 5.342 1.00 87.12 91 ILE A N 1
ATOM 739 C CA . ILE A 1 91 ? -5.353 -3.066 4.923 1.00 87.12 91 ILE A CA 1
ATOM 740 C C . ILE A 1 91 ? -4.361 -4.221 5.086 1.00 87.12 91 ILE A C 1
ATOM 742 O O . ILE A 1 91 ? -3.185 -4.081 4.748 1.00 87.12 91 ILE A O 1
ATOM 746 N N . GLY A 1 92 ? -4.807 -5.315 5.700 1.00 84.75 92 GLY A N 1
ATOM 747 C CA . GLY A 1 92 ? -4.001 -6.528 5.837 1.00 84.75 92 GLY A CA 1
ATOM 748 C C . GLY A 1 92 ? -4.110 -7.438 4.615 1.00 84.75 92 GLY A C 1
ATOM 749 O O . GLY A 1 92 ? -5.034 -7.297 3.820 1.00 84.75 92 GLY A O 1
ATOM 750 N N . ASP A 1 93 ? -3.222 -8.426 4.528 1.00 82.25 93 ASP A N 1
ATOM 751 C CA . ASP A 1 93 ? -3.122 -9.370 3.399 1.00 82.25 93 ASP A CA 1
ATOM 752 C C . ASP A 1 93 ? -4.409 -10.195 3.167 1.00 82.25 93 ASP A C 1
ATOM 754 O O . ASP A 1 93 ? -4.652 -10.717 2.087 1.00 82.25 93 ASP A O 1
ATOM 758 N N . SER A 1 94 ? -5.286 -10.298 4.173 1.00 84.69 94 SER A N 1
ATOM 759 C CA . SER A 1 94 ? -6.616 -10.921 4.058 1.00 84.69 94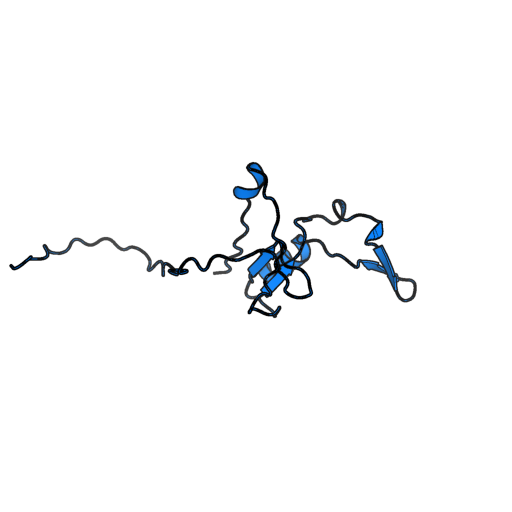 SER A CA 1
ATOM 760 C C . SER A 1 94 ? -7.701 -9.990 3.488 1.00 84.69 94 SER A C 1
ATOM 762 O O . SER A 1 94 ? -8.893 -10.322 3.532 1.00 84.69 94 SER A O 1
ATOM 764 N N . ALA A 1 95 ? -7.305 -8.816 2.989 1.00 85.00 95 ALA A N 1
ATOM 765 C CA . ALA A 1 95 ? -8.163 -7.704 2.586 1.00 85.00 95 ALA A CA 1
ATOM 766 C C . ALA A 1 95 ? -9.021 -7.126 3.732 1.00 85.00 95 ALA A C 1
ATOM 768 O O . ALA A 1 95 ? -10.006 -6.436 3.488 1.00 85.00 95 ALA A O 1
ATOM 769 N N . VAL A 1 96 ? -8.678 -7.386 4.999 1.00 87.31 96 VAL A N 1
ATOM 770 C CA . VAL A 1 96 ? -9.383 -6.809 6.158 1.00 87.31 96 VAL A CA 1
ATOM 771 C C . VAL A 1 96 ? -8.851 -5.411 6.459 1.00 87.31 96 VAL A C 1
ATOM 773 O O . VAL A 1 96 ? -7.640 -5.180 6.501 1.00 87.31 96 VAL A O 1
ATOM 776 N N . ILE A 1 97 ? -9.766 -4.472 6.694 1.00 87.56 97 ILE A N 1
ATOM 777 C CA . ILE A 1 97 ? -9.450 -3.070 6.947 1.00 87.56 97 ILE A CA 1
ATOM 778 C C . ILE A 1 97 ? -9.196 -2.867 8.440 1.00 87.56 97 ILE A C 1
ATOM 780 O O . ILE A 1 97 ? -10.110 -2.927 9.258 1.00 87.56 97 ILE A O 1
ATOM 784 N N . TYR A 1 98 ? -7.952 -2.580 8.804 1.00 85.06 98 TYR A N 1
ATOM 785 C CA . TYR A 1 98 ? -7.559 -2.271 10.183 1.00 85.06 98 TYR A CA 1
ATOM 786 C C . TYR A 1 98 ? -7.477 -0.760 10.424 1.00 85.06 98 TYR A C 1
ATOM 788 O O . TYR A 1 98 ? -7.753 -0.282 11.525 1.00 85.06 98 TYR A O 1
ATOM 796 N N . GLY A 1 99 ? -7.130 -0.007 9.378 1.00 79.94 99 GLY A N 1
ATOM 797 C CA . GLY A 1 99 ? -6.805 1.410 9.463 1.00 79.94 99 GLY A CA 1
ATOM 798 C C . GLY A 1 99 ? -5.453 1.657 10.137 1.00 79.94 99 GLY A C 1
ATOM 799 O O . GLY A 1 99 ? -4.861 0.779 10.762 1.00 79.94 99 GLY A O 1
ATOM 800 N N . ILE A 1 100 ? -4.943 2.880 10.003 1.00 80.00 100 ILE A N 1
ATOM 801 C CA . ILE A 1 100 ? -3.730 3.328 10.694 1.00 80.00 100 ILE A CA 1
ATOM 802 C C . ILE A 1 100 ? -4.027 4.662 11.350 1.00 80.00 100 ILE A C 1
ATOM 804 O O . ILE A 1 100 ? -4.639 5.548 10.753 1.00 80.00 100 ILE A O 1
ATOM 808 N N . ARG A 1 101 ? -3.575 4.815 12.594 1.00 73.50 101 ARG A N 1
ATOM 809 C CA . ARG A 1 101 ? -3.592 6.114 13.259 1.00 73.50 101 ARG A CA 1
ATOM 810 C C . ARG A 1 101 ? -2.527 6.996 12.625 1.00 73.50 101 ARG A C 1
ATOM 812 O O . ARG A 1 101 ? -1.345 6.858 12.928 1.00 73.50 101 ARG A O 1
ATOM 819 N N . LEU A 1 102 ? -2.956 7.897 11.753 1.00 67.50 102 LEU A N 1
ATOM 820 C CA . LEU A 1 102 ? -2.098 8.963 11.260 1.00 67.50 102 LEU A CA 1
ATOM 821 C C . LEU A 1 102 ? -1.918 9.991 12.376 1.00 67.50 102 LEU A C 1
ATOM 823 O O . LEU A 1 102 ? -2.890 10.480 12.952 1.00 67.50 102 LEU A O 1
ATOM 827 N N . THR A 1 103 ? -0.671 10.314 12.696 1.00 68.25 103 THR A N 1
ATOM 828 C CA . THR A 1 103 ? -0.372 11.499 13.502 1.00 68.25 103 THR A CA 1
ATOM 829 C C . THR A 1 103 ? -0.442 12.736 12.600 1.00 68.25 103 THR A C 1
ATOM 831 O O . THR A 1 103 ? -0.277 12.626 11.385 1.00 68.25 103 THR A O 1
ATOM 834 N N . ALA A 1 104 ? -0.687 13.921 13.168 1.00 52.97 104 ALA A N 1
ATOM 835 C CA . ALA A 1 104 ? -0.800 15.180 12.419 1.00 52.97 104 ALA A CA 1
ATOM 836 C C . ALA A 1 104 ? 0.283 15.407 11.330 1.00 52.97 104 ALA A C 1
ATOM 838 O O . ALA A 1 104 ? -0.090 15.805 10.229 1.00 52.97 104 ALA A O 1
ATOM 839 N N . PRO A 1 105 ? 1.583 15.106 11.545 1.00 59.19 105 PRO A N 1
ATOM 840 C CA . PRO A 1 105 ? 2.590 15.258 10.488 1.00 59.19 105 PRO A CA 1
ATOM 841 C C . PRO A 1 105 ? 2.475 14.231 9.346 1.00 59.19 105 PRO A C 1
ATOM 843 O O . PRO A 1 105 ? 2.964 14.490 8.251 1.00 59.19 105 PRO A O 1
ATOM 846 N N . MET A 1 106 ? 1.830 13.080 9.563 1.00 56.38 106 MET A N 1
ATOM 847 C CA . MET A 1 106 ? 1.663 12.031 8.546 1.00 56.38 106 MET A CA 1
ATOM 848 C C . MET A 1 106 ? 0.495 12.310 7.594 1.00 56.38 106 MET A C 1
ATOM 850 O O . MET A 1 106 ? 0.492 11.814 6.473 1.00 56.38 106 MET A O 1
ATOM 854 N N . VAL A 1 107 ? -0.476 13.135 8.004 1.00 54.50 107 VAL A N 1
ATOM 855 C CA . VAL A 1 107 ? -1.596 13.566 7.143 1.00 54.50 107 VAL A CA 1
ATOM 856 C C . VAL A 1 107 ? -1.098 14.421 5.969 1.00 54.50 107 VAL A C 1
ATOM 858 O O . VAL A 1 107 ? -1.717 14.452 4.914 1.00 54.50 107 VAL A O 1
ATOM 861 N N . SER A 1 108 ? 0.061 15.062 6.103 1.00 48.28 108 SER A N 1
ATOM 862 C CA . SER A 1 108 ? 0.716 15.805 5.019 1.00 48.28 108 SER A CA 1
ATOM 863 C C . SER A 1 108 ? 1.382 14.896 3.975 1.00 48.28 108 SER A C 1
ATOM 865 O O . SER A 1 108 ? 1.782 15.373 2.917 1.00 48.28 108 SER A O 1
ATOM 867 N N . LEU A 1 109 ? 1.525 13.600 4.275 1.00 45.81 109 LEU A N 1
ATOM 868 C CA . LEU A 1 109 ? 2.294 12.616 3.511 1.00 45.81 109 LEU A CA 1
ATOM 869 C C . LEU A 1 109 ? 1.377 11.584 2.824 1.00 45.81 109 LEU A C 1
ATOM 871 O O . LEU A 1 109 ? 1.683 10.393 2.770 1.00 45.81 109 LEU A O 1
ATOM 875 N N . PHE A 1 110 ? 0.218 12.018 2.320 1.00 46.88 110 PHE A N 1
ATOM 876 C CA . PHE A 1 110 ? -0.606 11.171 1.456 1.00 46.88 110 PHE A CA 1
ATOM 877 C C . PHE A 1 110 ? 0.062 11.044 0.083 1.00 46.88 110 PHE A C 1
ATOM 879 O O . PHE A 1 110 ? -0.025 11.936 -0.760 1.00 46.88 110 PHE A O 1
ATOM 886 N N . TYR A 1 111 ? 0.725 9.913 -0.146 1.00 47.34 111 TYR A N 1
ATOM 887 C CA . TYR A 1 111 ? 1.204 9.523 -1.466 1.00 47.34 111 TYR A CA 1
ATOM 888 C C . TYR A 1 111 ? 0.022 9.045 -2.313 1.0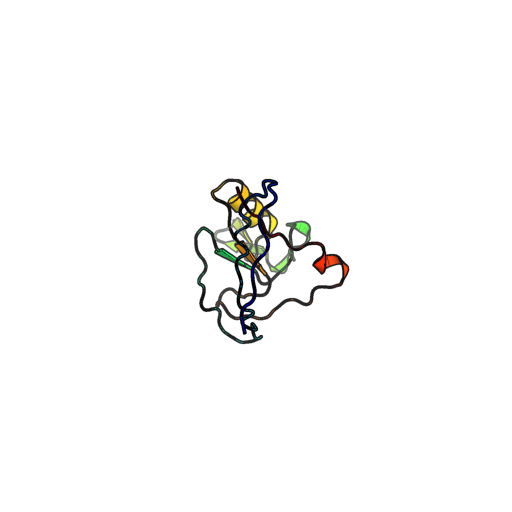0 47.34 111 TYR A C 1
ATOM 890 O O . TYR A 1 111 ? -0.324 7.867 -2.301 1.00 47.34 111 TYR A O 1
ATOM 898 N N . VAL A 1 112 ? -0.593 9.950 -3.069 1.00 42.00 112 VAL A N 1
ATOM 899 C CA . VAL A 1 112 ? -1.284 9.548 -4.298 1.00 42.00 112 VAL A CA 1
ATOM 900 C C . VAL A 1 112 ? -0.221 9.576 -5.391 1.00 42.00 112 VAL A C 1
ATOM 902 O O . VAL A 1 112 ? 0.134 10.643 -5.890 1.00 42.00 112 VAL A O 1
ATOM 905 N N . VAL A 1 113 ? 0.357 8.417 -5.707 1.00 39.97 113 VAL A N 1
ATOM 906 C CA . VAL A 1 113 ? 1.292 8.291 -6.832 1.00 39.97 113 VAL A CA 1
ATOM 907 C C . VAL A 1 113 ? 0.453 8.211 -8.105 1.00 39.97 113 VAL A C 1
ATOM 909 O O . VAL A 1 113 ? 0.089 7.137 -8.566 1.00 39.97 113 VAL A O 1
ATOM 912 N N . ILE A 1 114 ? 0.074 9.376 -8.629 1.00 32.50 114 ILE A N 1
ATOM 913 C CA . ILE A 1 114 ? -0.568 9.495 -9.940 1.00 32.50 114 ILE A CA 1
ATOM 914 C C . ILE A 1 114 ? 0.559 9.492 -10.976 1.00 32.50 114 ILE A C 1
ATOM 916 O O . ILE A 1 114 ? 1.286 10.481 -11.075 1.00 32.50 114 ILE A O 1
ATOM 920 N N . CYS A 1 115 ? 0.722 8.402 -11.728 1.00 28.33 115 CYS A N 1
ATOM 921 C CA . CYS A 1 115 ? 1.448 8.472 -12.997 1.00 28.33 115 CYS A CA 1
ATOM 922 C C . CYS A 1 115 ? 0.516 9.079 -14.057 1.00 28.33 115 CYS A C 1
ATOM 924 O O . CYS A 1 115 ? -0.674 8.760 -14.097 1.00 28.33 115 CYS A O 1
ATOM 926 N N . ALA A 1 116 ? 1.060 10.025 -14.823 1.00 31.08 116 ALA A N 1
ATOM 927 C CA . ALA A 1 116 ? 0.387 10.761 -15.891 1.00 31.08 116 ALA A CA 1
ATOM 928 C C . ALA A 1 116 ? 0.479 10.026 -17.231 1.00 31.08 116 ALA A C 1
ATOM 930 O O . ALA A 1 116 ? 1.509 9.348 -17.443 1.00 31.08 116 ALA A O 1
#

Foldseek 3Di:
DDDDDDDDDDDDDPPPPPPPPVCPPDDAQDADPDADDPAEAEEADQAQDPVSDDPVQWDDDPNDTDGVDDHVVVVQVSQVVDVHHDYHYQADNRRGHHDDDDDPVCVVVPDPPDDD